Protein 4HWM (pdb70)

Organism: Klebsiella pneumoniae subsp. pneumoniae (strain ATCC 700721 / MGH 78578) (NCBI:txid272620)

Radius of gyration: 13.39 Å; Cα contacts (8 Å, |Δi|>4): 243; chains: 1; bounding box: 34×34×35 Å

Sequence (113 aa):
DRYEDVVKAPAPAGLAGFWQQTKKGPQSASPDAIASLIVTKKEGDTFDCRQWQRVIAQPGKLNRDSEIYNVTASSLDIYPVEEREEGNTISSSYDRTLSRVEERRLLTPEECCEEKKAWAKKARATGPV

Foldseek 3Di:
DAQVPDDFAFDPPPPAAKWKDDFAAPVPTVKMWIWHAHRRFKMKIWIDDPHIDMFIFGWADPRFIWTQTNVGDTWTWDDDHQWIDTPRIIGGDHDDPPVRVVVVVVVCVPPDD

Nearest PDB structures (foldseek):
  4hwm-assembly1_A  TM=1.004E+00  e=7.592E-20  Klebsiella pneumoniae subsp. pneumoniae MGH 78578

Structure (mmCIF, N/CA/C/O backbone):
data_4HWM
#
_entry.id   4HWM
#
_cell.length_a   39.810
_cell.length_b   51.067
_cell.length_c   52.436
_cell.angle_alpha   90.000
_cell.angle_beta   90.000
_cell.angle_gamma   90.000
#
_symmetry.space_group_name_H-M   'P 21 21 21'
#
loop_
_entity.id
_entity.type
_entity.pdbx_description
1 polymer 'Uncharacterized protein yedD'
2 water water
#
loop_
_atom_site.group_PDB
_atom_site.id
_atom_site.type_symbol
_atom_site.label_atom_id
_atom_site.label_alt_id
_atom_site.label_comp_id
_atom_site.label_asym_id
_atom_site.label_entity_id
_atom_site.label_seq_id
_atom_site.pdbx_PDB_ins_code
_atom_site.Cartn_x
_atom_site.Cartn_y
_atom_site.Cartn_z
_atom_site.occupancy
_atom_site.B_iso_or_equiv
_atom_site.auth_seq_id
_atom_site.auth_comp_id
_atom_site.auth_asym_id
_atom_site.auth_atom_id
_atom_site.pdbx_PDB_model_num
ATOM 1 N N . ASP A 1 7 ? 28.757 -5.095 13.787 1.00 41.17 21 ASP A N 1
ATOM 2 C CA . ASP A 1 7 ? 28.016 -3.886 14.210 1.00 38.05 21 ASP A CA 1
ATOM 3 C C . ASP A 1 7 ? 27.164 -3.304 13.053 1.00 34.27 21 ASP A C 1
ATOM 4 O O . ASP A 1 7 ? 27.567 -3.290 11.883 1.00 37.43 21 ASP A O 1
ATOM 9 N N . ARG A 1 8 ? 25.954 -2.883 13.408 1.00 25.29 22 ARG A N 1
ATOM 10 C CA . ARG A 1 8 ? 25.011 -2.293 12.479 1.00 21.14 22 ARG A CA 1
ATOM 11 C C . ARG A 1 8 ? 24.934 -0.809 12.776 1.00 18.17 22 ARG A C 1
ATOM 12 O O . ARG A 1 8 ? 24.982 -0.397 13.936 1.00 18.52 22 ARG A O 1
ATOM 20 N N . TYR A 1 9 ? 24.755 0.000 11.744 1.00 15.64 23 TYR A N 1
ATOM 21 C CA . TYR A 1 9 ? 24.499 1.426 11.955 1.00 14.88 23 TYR A CA 1
ATOM 22 C C . TYR A 1 9 ? 23.342 1.727 12.884 1.00 15.57 23 TYR A C 1
ATOM 23 O O . TYR A 1 9 ? 23.429 2.640 13.711 1.00 15.31 23 TYR A O 1
ATOM 32 N N . GLU A 1 10 ? 22.265 0.939 12.775 1.00 14.70 24 GLU A N 1
ATOM 33 C CA . GLU A 1 10 ? 21.053 1.151 13.575 1.00 15.80 24 GLU A CA 1
ATOM 34 C C . GLU A 1 10 ? 21.310 1.004 15.053 1.00 16.18 24 GLU A C 1
ATOM 35 O O . GLU A 1 10 ? 20.570 1.574 15.846 1.00 18.84 24 GLU A O 1
ATOM 41 N N . ASP A 1 11 ? 22.344 0.239 15.400 1.00 16.55 25 ASP A N 1
ATOM 42 C CA . ASP A 1 11 ? 22.654 -0.080 16.793 1.00 18.06 25 ASP A CA 1
ATOM 43 C C . ASP A 1 11 ? 23.709 0.838 17.382 1.00 20.44 25 ASP A C 1
ATOM 44 O O . ASP A 1 11 ? 24.025 0.732 18.574 1.00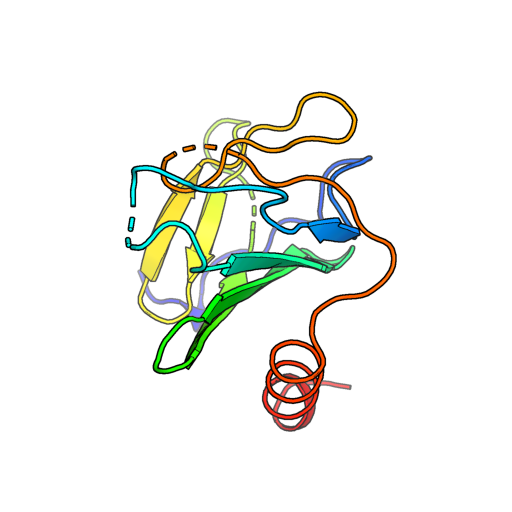 23.16 25 ASP A O 1
ATOM 49 N N . VAL A 1 12 ? 24.245 1.752 16.571 1.00 20.11 26 VAL A N 1
ATOM 50 C CA . VAL A 1 12 ? 25.254 2.689 17.040 1.00 21.98 26 VAL A CA 1
ATOM 51 C C . VAL A 1 12 ? 24.625 3.652 18.003 1.00 24.45 26 VAL A C 1
ATOM 52 O O . VAL A 1 12 ? 23.549 4.200 17.743 1.00 23.90 26 VAL A O 1
ATOM 56 N N . VAL A 1 13 ? 25.340 3.822 19.127 1.00 28.08 27 VAL A N 1
ATOM 57 C CA . VAL A 1 13 ? 24.974 4.721 20.210 1.00 28.54 27 VAL A CA 1
ATOM 58 C C . VAL A 1 13 ? 25.364 6.168 19.849 1.00 25.16 27 VAL A C 1
ATOM 59 O O . VAL A 1 13 ? 26.548 6.518 19.753 1.00 28.00 27 VAL A O 1
ATOM 63 N N . LYS A 1 14 ? 24.343 6.959 19.586 1.00 21.35 28 LYS A N 1
ATOM 64 C CA . LYS A 1 14 ? 24.518 8.334 19.079 1.00 21.54 28 LYS A CA 1
ATOM 65 C C . LYS A 1 14 ? 24.945 9.232 20.228 1.00 19.94 28 LYS A C 1
ATOM 66 O O . LYS A 1 14 ? 24.230 9.338 21.228 1.00 23.02 28 LYS A O 1
ATOM 72 N N . ALA A 1 15 ? 26.110 9.866 20.086 1.00 17.25 29 ALA A N 1
ATOM 73 C CA . ALA A 1 15 ? 26.666 10.726 21.141 1.00 17.55 29 ALA A CA 1
ATOM 74 C C . ALA A 1 15 ? 26.156 12.157 20.957 1.00 16.40 29 ALA A C 1
ATOM 75 O O . ALA A 1 15 ? 26.247 12.714 19.866 1.00 17.75 29 ALA A O 1
ATOM 77 N N . PRO A 1 16 ? 25.683 12.809 22.040 1.00 17.91 30 PRO A N 1
ATOM 78 C CA . PRO A 1 16 ? 25.398 14.222 21.968 1.00 17.38 30 PRO A CA 1
ATOM 79 C C . PRO A 1 16 ? 26.636 15.037 21.598 1.00 17.32 30 PRO A C 1
ATOM 80 O O . PRO A 1 16 ? 27.757 14.650 21.930 1.00 18.85 30 PRO A O 1
ATOM 84 N N . ALA A 1 17 ? 26.442 16.117 20.858 1.00 16.53 31 ALA A N 1
ATOM 85 C CA . ALA A 1 17 ? 27.570 16.948 20.465 1.00 16.87 31 ALA A CA 1
ATOM 86 C C . ALA A 1 17 ? 28.231 17.546 21.712 1.00 17.71 31 ALA A C 1
ATOM 87 O O . ALA A 1 17 ? 27.532 18.156 22.532 1.00 19.76 31 ALA A O 1
ATOM 89 N N . PRO A 1 18 ? 29.564 17.409 21.835 1.00 18.21 32 PRO A N 1
ATOM 90 C CA . PRO A 1 18 ? 30.218 18.195 22.898 1.00 19.55 32 PRO A CA 1
ATOM 91 C C . PRO A 1 18 ? 30.033 19.687 22.698 1.00 17.17 32 PRO A C 1
ATOM 92 O O . PRO A 1 18 ? 29.882 20.164 21.577 1.00 18.48 32 PRO A O 1
ATOM 96 N N . ALA A 1 19 ? 30.106 20.448 23.785 1.00 18.67 33 ALA A N 1
ATOM 97 C CA . ALA A 1 19 ? 29.929 21.875 23.722 1.00 16.11 33 ALA A CA 1
ATOM 98 C C . ALA A 1 19 ? 30.828 22.495 22.648 1.00 16.41 33 ALA A C 1
ATOM 99 O O . ALA A 1 19 ? 32.032 22.255 22.604 1.00 19.33 33 ALA A O 1
ATOM 101 N N . GLY A 1 20 ? 30.214 23.308 21.793 1.00 16.79 34 GLY A N 1
ATOM 102 C CA . GLY A 1 20 ? 30.922 24.039 20.756 1.00 15.00 34 GLY A CA 1
ATOM 103 C C . GLY A 1 20 ? 30.918 23.369 19.389 1.00 13.04 34 GLY A C 1
ATOM 104 O O . GLY A 1 20 ? 31.274 24.024 18.446 1.00 14.83 34 GLY A O 1
ATOM 105 N N . LEU A 1 21 ? 30.541 22.090 19.306 1.00 13.20 35 LEU A N 1
ATOM 106 C CA . LEU A 1 21 ? 30.613 21.342 18.051 1.00 12.36 35 LEU A CA 1
ATOM 107 C C . LEU A 1 21 ? 29.322 21.439 17.246 1.00 12.70 35 LEU A C 1
ATOM 108 O O . LEU A 1 21 ? 29.379 21.457 16.022 1.00 14.91 35 LEU A O 1
ATOM 113 N N . ALA A 1 22 ? 28.176 21.536 17.896 1.00 11.78 36 ALA A N 1
ATOM 114 C CA . ALA A 1 22 ? 26.915 21.620 17.177 1.00 11.66 36 ALA A CA 1
ATOM 115 C C . ALA A 1 22 ? 26.920 22.853 16.296 1.00 11.93 36 ALA A C 1
ATOM 116 O O . ALA A 1 22 ? 27.305 23.947 16.716 1.00 12.79 36 ALA A O 1
ATOM 118 N N . GLY A 1 23 ? 26.494 22.681 15.048 1.00 11.96 37 GLY A N 1
ATOM 119 C CA . GLY A 1 23 ? 26.485 23.796 14.103 1.00 12.29 37 GLY A CA 1
ATOM 120 C C . GLY A 1 23 ? 26.559 23.323 12.669 1.00 10.94 37 GLY A C 1
ATOM 121 O O . GLY A 1 23 ? 26.408 22.154 12.379 1.00 12.81 37 GLY A O 1
ATOM 122 N N . PHE A 1 24 ? 26.751 24.307 11.813 1.00 11.40 38 PHE A N 1
ATOM 123 C CA . PHE A 1 24 ? 27.078 24.121 10.410 1.00 10.42 38 PHE A CA 1
ATOM 124 C C . PHE A 1 24 ? 28.565 24.423 10.212 1.00 10.65 38 PHE A C 1
ATOM 125 O O . PHE A 1 24 ? 29.065 25.432 10.697 1.00 12.01 38 PHE A O 1
ATOM 133 N N . TRP A 1 25 ? 29.237 23.549 9.466 1.00 10.58 39 TRP A N 1
ATOM 134 C CA . TRP A 1 25 ? 30.655 23.668 9.184 1.00 10.86 39 TRP A CA 1
ATOM 135 C C . TRP A 1 25 ? 30.844 23.569 7.681 1.00 10.96 39 TRP A C 1
ATOM 136 O O . TRP A 1 25 ? 30.226 22.709 7.064 1.00 10.66 39 TRP A O 1
ATOM 147 N N . GLN A 1 26 ? 31.695 24.406 7.099 1.00 10.68 40 GLN A N 1
ATOM 148 C CA A GLN A 1 26 ? 31.883 24.420 5.640 0.50 11.16 40 GLN A CA 1
ATOM 149 C CA B GLN A 1 26 ? 31.888 24.405 5.651 0.50 11.01 40 GLN A CA 1
ATOM 150 C C . GLN A 1 26 ? 33.316 24.791 5.319 1.00 10.70 40 GLN A C 1
ATOM 151 O O . GLN A 1 26 ? 33.907 25.650 5.961 1.00 12.55 40 GLN A O 1
ATOM 162 N N . THR A 1 27 ? 33.868 24.154 4.300 1.00 11.49 41 THR A N 1
ATOM 163 C CA . THR A 1 27 ? 35.197 24.516 3.805 1.00 12.46 41 THR A CA 1
ATOM 164 C C . THR A 1 27 ? 35.120 25.943 3.217 1.00 13.41 41 THR A C 1
ATOM 165 O O . THR A 1 27 ? 34.169 26.289 2.521 1.00 15.30 41 THR A O 1
ATOM 169 N N . LYS A 1 28 ? 36.128 26.764 3.485 1.00 16.53 42 LYS A N 1
ATOM 170 C CA A LYS A 1 28 ? 36.123 28.172 3.046 0.50 19.29 42 LYS A CA 1
ATOM 171 C CA B LYS A 1 28 ? 36.125 28.174 3.048 0.50 19.31 42 LYS A CA 1
ATOM 172 C C . LYS A 1 28 ? 37.065 28.468 1.886 1.00 21.16 42 LYS A C 1
ATOM 173 O O . LYS A 1 28 ? 37.122 29.595 1.396 1.00 26.75 42 LYS A O 1
ATOM 178 N N . GLY A 1 29 ? 37.811 27.476 1.462 1.00 18.91 43 GLY A N 1
ATOM 179 C CA . GLY A 1 29 ? 38.728 27.624 0.361 1.00 18.84 43 GLY A CA 1
ATOM 180 C C . GLY A 1 29 ? 39.075 26.261 -0.160 1.00 15.95 43 GLY A C 1
ATOM 181 O O . GLY A 1 29 ? 38.529 25.260 0.300 1.00 15.41 43 GLY A O 1
ATOM 182 N N . PRO A 1 30 ? 39.976 26.217 -1.141 1.00 16.96 44 PRO A N 1
ATOM 183 C CA . PRO A 1 30 ? 40.346 24.955 -1.778 1.00 15.63 44 PRO A CA 1
ATOM 184 C C . PRO A 1 30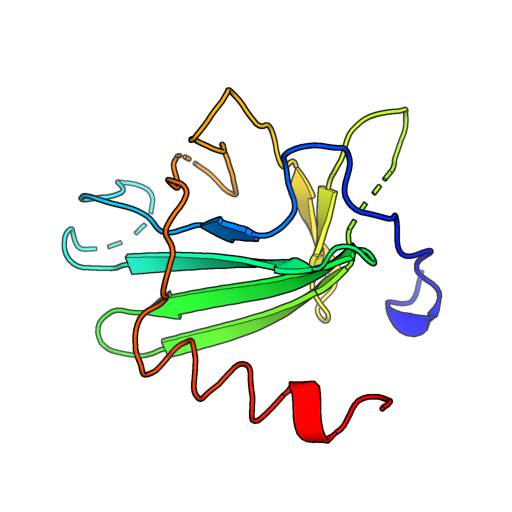 ? 40.904 23.948 -0.783 1.00 16.04 44 PRO A C 1
ATOM 185 O O . PRO A 1 30 ? 41.684 24.296 0.113 1.00 17.73 44 PRO A O 1
ATOM 189 N N . GLN A 1 31 ? 40.451 22.713 -0.914 1.00 14.40 45 GLN A N 1
ATOM 190 C CA . GLN A 1 31 ? 40.923 21.590 -0.102 1.00 15.32 45 GLN A CA 1
ATOM 191 C C . GLN A 1 31 ? 41.633 20.598 -1.000 1.00 15.65 45 GLN A C 1
ATOM 192 O O . GLN A 1 31 ? 41.022 20.079 -1.927 1.00 15.01 45 GLN A O 1
ATOM 198 N N . SER A 1 32 ? 42.904 20.299 -0.693 1.00 16.90 46 SER A N 1
ATOM 199 C CA . SER A 1 32 ? 43.713 19.425 -1.553 1.00 18.32 46 SER A CA 1
ATOM 200 C C . SER A 1 32 ? 43.155 18.007 -1.656 1.00 14.62 46 SER A C 1
ATOM 201 O O . SER A 1 32 ? 43.451 17.302 -2.623 1.00 17.28 46 SER A O 1
ATOM 204 N N . ALA A 1 33 ? 42.371 17.577 -0.648 1.00 13.36 47 ALA A N 1
ATOM 205 C CA . ALA A 1 33 ? 41.739 16.269 -0.650 1.00 13.15 47 ALA A CA 1
ATOM 206 C C . ALA A 1 33 ? 40.625 16.120 -1.679 1.00 12.72 47 ALA A C 1
ATOM 207 O O . ALA A 1 33 ? 40.278 15.005 -2.061 1.00 14.88 47 ALA A O 1
ATOM 233 N N . SER A 1 36 ? 38.703 19.267 -6.936 1.00 14.51 50 SER A N 1
ATOM 234 C CA . SER A 1 36 ? 39.101 20.513 -7.556 1.00 14.82 50 SER A CA 1
ATOM 235 C C . SER A 1 36 ? 38.976 21.662 -6.548 1.00 13.29 50 SER A C 1
ATOM 236 O O . SER A 1 36 ? 38.178 21.537 -5.613 1.00 12.83 50 SER A O 1
ATOM 239 N N . PRO A 1 37 ? 39.724 22.775 -6.741 1.00 13.66 51 PRO A N 1
ATOM 240 C CA . PRO A 1 37 ? 39.690 23.862 -5.770 1.00 14.23 51 PRO A CA 1
ATOM 241 C C . PRO A 1 37 ? 38.324 24.465 -5.452 1.00 13.52 51 PRO A C 1
ATOM 242 O O . PRO A 1 37 ? 38.132 24.941 -4.328 1.00 15.89 51 PRO A O 1
ATOM 246 N N . ASP A 1 38 ? 37.379 24.418 -6.375 1.00 14.66 52 ASP A N 1
ATOM 247 C CA . ASP A 1 38 ? 36.046 24.975 -6.104 1.00 14.40 52 ASP A CA 1
ATOM 248 C C . ASP A 1 38 ? 35.095 24.013 -5.399 1.00 13.56 52 ASP A C 1
ATOM 249 O O . ASP A 1 38 ? 33.992 24.411 -5.010 1.00 14.06 52 ASP A O 1
ATOM 254 N N . ALA A 1 39 ? 35.520 22.764 -5.219 1.00 12.04 53 ALA A N 1
ATOM 255 C CA . ALA A 1 39 ? 34.700 21.799 -4.493 1.00 10.96 53 ALA A CA 1
ATOM 256 C C . ALA A 1 39 ? 34.529 22.292 -3.035 1.00 10.81 53 ALA A C 1
ATOM 257 O O . ALA A 1 39 ? 35.442 22.918 -2.469 1.00 12.43 53 ALA A O 1
ATOM 259 N N . ILE A 1 40 ? 33.359 22.000 -2.474 1.00 10.66 54 ILE A N 1
ATOM 260 C CA . ILE A 1 40 ? 32.977 22.430 -1.132 1.00 10.66 54 ILE A CA 1
ATOM 261 C C . ILE A 1 40 ? 32.546 21.198 -0.335 1.00 10.57 54 ILE A C 1
ATOM 262 O O . ILE A 1 40 ? 31.838 20.341 -0.843 1.00 11.85 54 ILE A O 1
ATOM 267 N N . ALA A 1 41 ? 32.966 21.116 0.923 1.00 10.84 55 ALA A N 1
ATOM 268 C CA . ALA A 1 41 ? 32.436 20.153 1.859 1.00 10.44 55 ALA A CA 1
ATOM 269 C C . ALA A 1 41 ? 31.798 20.850 3.043 1.00 10.64 55 ALA A C 1
ATOM 270 O O . ALA A 1 41 ? 32.276 21.869 3.532 1.00 11.23 55 ALA A O 1
ATOM 272 N N . SER A 1 42 ? 30.723 20.247 3.516 1.00 10.77 56 SER A N 1
ATOM 273 C CA . SER A 1 42 ? 29.969 20.759 4.659 1.00 10.19 56 SER A CA 1
ATOM 274 C C . SER A 1 42 ? 29.653 19.616 5.619 1.00 10.25 56 SER A C 1
ATOM 275 O O . SER A 1 42 ? 29.473 18.466 5.209 1.00 10.28 56 SER A O 1
ATOM 278 N N . LEU A 1 43 ? 29.544 19.966 6.893 1.00 10.12 57 LEU A N 1
ATOM 279 C CA . LEU A 1 43 ? 29.139 19.010 7.922 1.00 10.61 57 LEU A CA 1
ATOM 280 C C . LEU A 1 43 ? 28.134 19.709 8.828 1.00 12.24 57 LEU A C 1
ATOM 281 O O . LEU A 1 43 ? 28.427 20.758 9.371 1.00 11.65 57 LEU A O 1
ATOM 286 N N . ILE A 1 44 ? 26.960 19.105 8.972 1.00 10.74 58 ILE A N 1
ATOM 287 C CA . ILE A 1 44 ? 25.961 19.517 9.974 1.00 11.04 58 ILE A CA 1
ATOM 288 C C . ILE A 1 44 ? 26.131 18.629 11.192 1.00 10.03 58 ILE A C 1
ATOM 289 O O . ILE A 1 44 ? 26.270 17.421 11.051 1.00 11.43 58 ILE A O 1
ATOM 294 N N . VAL A 1 45 ? 26.150 19.250 12.378 1.00 10.03 59 VAL A N 1
ATOM 295 C CA . VAL A 1 45 ? 26.151 18.488 13.627 1.00 12.04 59 VAL A CA 1
ATOM 296 C C . VAL A 1 45 ? 25.016 19.047 14.476 1.00 11.06 59 VAL A C 1
ATOM 297 O O . VAL A 1 45 ? 25.032 20.232 14.816 1.00 13.11 59 VAL A O 1
ATOM 301 N N . THR A 1 46 ? 24.009 18.237 14.771 1.00 11.48 60 THR A N 1
ATOM 302 C CA . THR A 1 46 ? 22.897 18.704 15.631 1.00 12.88 60 THR A CA 1
ATOM 303 C C . THR A 1 46 ? 23.299 18.528 17.098 1.00 13.39 60 THR A C 1
ATOM 304 O O . THR A 1 46 ? 24.226 17.761 17.420 1.00 12.54 60 THR A O 1
ATOM 308 N N . LYS A 1 47 ? 22.551 19.176 17.992 1.00 14.56 61 LYS A N 1
ATOM 309 C CA A LYS A 1 47 ? 22.891 19.051 19.411 0.50 15.80 61 LYS A CA 1
ATOM 310 C CA B LYS A 1 47 ? 22.773 19.056 19.439 0.50 15.88 61 LYS A CA 1
ATOM 311 C C . LYS A 1 47 ? 22.787 17.594 19.881 1.00 14.49 61 LYS A C 1
ATOM 312 O O . LYS A 1 47 ? 23.594 17.157 20.713 1.00 16.16 61 LYS A O 1
ATOM 323 N N . GLU A 1 48 ? 21.846 16.840 19.333 1.00 14.76 62 GLU A N 1
ATOM 324 C CA . GLU A 1 48 ? 21.655 15.438 19.698 1.00 16.71 62 GLU A CA 1
ATOM 325 C C . GLU A 1 48 ? 22.693 14.496 19.094 1.00 15.49 62 GLU A C 1
ATOM 326 O O . GLU A 1 48 ? 22.749 13.316 19.466 1.00 18.39 62 GLU A O 1
ATOM 332 N N . GLY A 1 49 ? 23.522 14.990 18.162 1.00 14.26 63 GLY A N 1
ATOM 333 C CA . GLY A 1 49 ? 24.555 14.148 17.573 1.00 14.39 63 GLY A CA 1
ATOM 334 C C . GLY A 1 49 ? 24.209 13.544 16.235 1.00 13.18 63 GLY A C 1
ATOM 335 O O . GLY A 1 49 ? 24.945 12.693 15.756 1.00 15.06 63 GLY A O 1
ATOM 336 N N . ASP A 1 50 ? 23.119 13.976 15.601 1.00 12.78 64 ASP A N 1
ATOM 337 C CA . ASP A 1 50 ? 22.895 13.597 14.203 1.00 11.95 64 ASP A CA 1
ATOM 338 C C . ASP A 1 50 ? 23.810 14.465 13.330 1.00 12.49 64 ASP A C 1
ATOM 339 O O . ASP A 1 50 ? 24.095 15.614 13.655 1.00 13.19 64 ASP A O 1
ATOM 344 N N . THR A 1 51 ? 24.282 13.891 12.229 1.00 11.47 65 THR A N 1
ATOM 345 C CA . THR A 1 51 ? 25.160 14.606 11.340 1.00 11.31 65 THR A CA 1
ATOM 346 C C . THR A 1 51 ? 24.736 14.487 9.896 1.00 10.18 65 THR A C 1
ATOM 347 O O . THR A 1 51 ? 23.935 13.613 9.529 1.00 10.77 65 THR A O 1
ATOM 351 N N . PHE A 1 52 ? 25.337 15.333 9.072 1.00 9.96 66 PHE A N 1
ATOM 352 C CA . PHE A 1 52 ? 25.104 15.296 7.627 1.00 9.87 66 PHE A CA 1
ATOM 353 C C . PHE A 1 52 ? 26.348 15.783 6.934 1.00 10.41 66 PHE A C 1
ATOM 354 O O . PHE A 1 52 ? 26.789 16.917 7.183 1.00 11.26 66 PHE A O 1
ATOM 362 N N . ASP A 1 53 ? 26.916 14.923 6.090 1.00 9.32 67 ASP A N 1
ATOM 363 C CA . ASP A 1 53 ? 28.199 15.181 5.399 1.00 9.46 67 ASP A CA 1
ATOM 364 C C . ASP A 1 53 ? 27.828 15.412 3.940 1.00 10.38 67 ASP A C 1
ATOM 365 O O . ASP A 1 53 ? 27.335 14.477 3.311 1.00 10.87 67 ASP A O 1
ATOM 370 N N . CYS A 1 54 ? 28.004 16.649 3.449 1.00 10.73 68 CYS A N 1
ATOM 371 C CA . CYS A 1 54 ? 27.532 17.029 2.109 1.00 11.89 68 CYS A CA 1
ATOM 372 C C . CYS A 1 54 ? 28.682 17.650 1.365 1.00 12.51 68 CYS A C 1
ATOM 373 O O . CYS A 1 54 ? 29.238 18.645 1.808 1.00 14.96 68 CYS A O 1
ATOM 376 N N . ARG A 1 55 ? 29.054 17.053 0.246 1.00 11.88 69 ARG A N 1
ATOM 377 C CA . ARG A 1 55 ? 30.190 17.521 -0.538 1.00 13.20 69 ARG A CA 1
ATOM 378 C C . ARG A 1 55 ? 29.721 17.755 -1.954 1.00 13.09 69 ARG A C 1
ATOM 379 O O . ARG A 1 55 ? 28.905 17.014 -2.452 1.00 15.00 69 ARG A O 1
ATOM 387 N N . GLN A 1 56 ? 30.224 18.791 -2.596 1.00 12.07 70 GLN A N 1
ATOM 388 C CA . GLN A 1 56 ? 29.710 19.178 -3.894 1.00 12.56 70 GLN A CA 1
ATOM 389 C C . GLN A 1 56 ? 30.791 19.760 -4.784 1.00 13.50 70 GLN A C 1
ATOM 390 O O . GLN A 1 56 ? 31.697 20.470 -4.337 1.00 14.36 70 GLN A O 1
ATOM 396 N N . TRP A 1 57 ? 30.675 19.439 -6.064 1.00 14.28 71 TRP A N 1
ATOM 397 C CA . TRP A 1 57 ? 31.401 20.158 -7.095 1.00 14.23 71 TRP A CA 1
ATOM 398 C C . TRP A 1 57 ? 30.559 20.053 -8.367 1.00 13.62 71 TRP A C 1
ATOM 399 O O . TRP A 1 57 ? 29.587 20.781 -8.497 1.00 15.05 71 TRP A O 1
ATOM 410 N N . GLN A 1 58 ? 30.878 19.128 -9.260 1.00 14.22 72 GLN A N 1
ATOM 411 C CA . GLN A 1 58 ? 30.029 18.872 -10.421 1.00 13.63 72 GLN A CA 1
ATOM 412 C C . GLN A 1 58 ? 28.764 18.124 -10.023 1.00 14.55 72 GLN A C 1
ATOM 413 O O . GLN A 1 58 ? 27.734 18.262 -10.675 1.00 16.08 72 GLN A O 1
ATOM 419 N N . ARG A 1 59 ? 28.867 17.314 -8.967 1.00 13.80 73 ARG A N 1
ATOM 420 C CA . ARG A 1 59 ? 27.747 16.610 -8.382 1.00 13.35 73 ARG A CA 1
ATOM 421 C C . ARG A 1 59 ? 27.814 16.748 -6.867 1.00 13.46 73 ARG A C 1
ATOM 422 O O . ARG A 1 59 ? 28.855 17.108 -6.326 1.00 13.75 73 ARG A O 1
ATOM 430 N N . VAL A 1 60 ? 26.690 16.457 -6.226 1.00 13.76 74 VAL A N 1
ATOM 431 C CA . VAL A 1 60 ? 26.556 16.455 -4.781 1.00 13.69 74 VAL A CA 1
ATOM 432 C C . VAL A 1 60 ? 26.566 15.014 -4.287 1.00 14.98 74 VAL A C 1
ATOM 433 O O . VAL A 1 60 ? 25.936 14.128 -4.890 1.00 17.04 74 VAL A O 1
ATOM 437 N N . ILE A 1 61 ? 27.280 14.776 -3.199 1.00 13.76 75 ILE A N 1
ATOM 438 C CA . ILE A 1 61 ? 27.219 13.524 -2.476 1.00 13.55 75 ILE A CA 1
ATOM 439 C C . ILE A 1 61 ? 26.976 13.899 -1.023 1.00 12.74 75 ILE A C 1
ATOM 440 O O . ILE A 1 61 ? 27.751 14.645 -0.436 1.00 15.05 75 ILE A O 1
ATOM 445 N N . ALA A 1 62 ? 25.876 13.414 -0.478 1.00 12.35 76 ALA A N 1
ATOM 446 C CA . ALA A 1 62 ? 25.503 13.729 0.881 1.00 12.82 76 ALA A CA 1
ATOM 447 C C . ALA A 1 62 ? 25.107 12.457 1.645 1.00 12.87 76 ALA A C 1
ATOM 448 O O . ALA A 1 62 ? 24.482 11.550 1.082 1.00 15.54 76 ALA A O 1
ATOM 450 N N . GLN A 1 63 ? 25.500 12.391 2.912 1.00 11.89 77 GLN A N 1
ATOM 451 C CA . 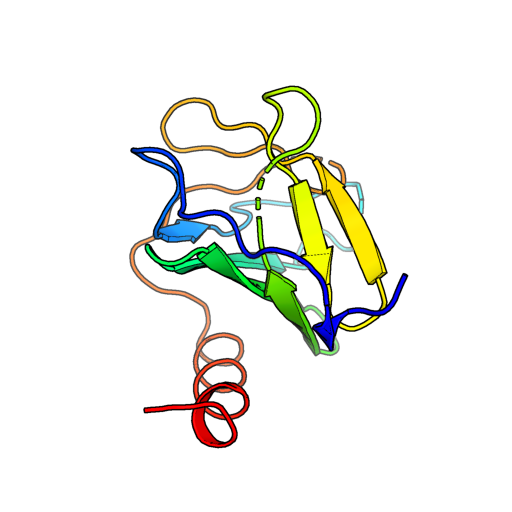GLN A 1 63 ? 25.278 11.202 3.737 1.00 12.27 77 GLN A CA 1
ATOM 452 C C . GLN A 1 63 ? 24.953 11.582 5.158 1.00 10.82 77 GLN A C 1
ATOM 453 O O . GLN A 1 63 ? 25.745 12.259 5.798 1.00 10.27 77 GLN A O 1
ATOM 459 N N . PRO A 1 64 ? 23.801 11.117 5.666 1.00 11.65 78 PRO 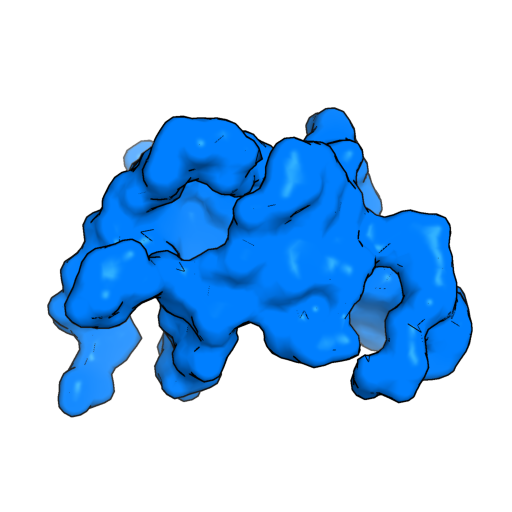A N 1
ATOM 460 C CA . PRO A 1 64 ? 23.531 11.259 7.089 1.00 12.08 78 PRO A CA 1
ATOM 461 C C . PRO A 1 64 ? 24.513 10.416 7.923 1.00 12.28 78 PRO A C 1
ATOM 462 O O . PRO A 1 64 ? 25.089 9.444 7.438 1.00 13.88 78 PRO A O 1
ATOM 466 N N . GLY A 1 65 ? 24.679 10.766 9.196 1.00 12.67 79 GLY A N 1
ATOM 467 C CA . GLY A 1 65 ? 25.497 10.002 10.120 1.00 13.76 79 GLY A CA 1
ATOM 468 C C . GLY A 1 65 ? 25.144 10.317 11.569 1.00 12.81 79 GLY A C 1
ATOM 469 O O . GLY A 1 65 ? 24.163 11.001 11.842 1.00 13.94 79 GLY A O 1
ATOM 470 N N . LYS A 1 66 ? 25.979 9.805 12.456 1.00 13.78 80 LYS A N 1
ATOM 471 C CA . LYS A 1 66 ? 25.816 9.962 13.892 1.00 15.69 80 LYS A CA 1
ATOM 472 C C . LYS A 1 66 ? 27.162 10.165 14.521 1.00 14.03 80 LYS A C 1
ATOM 473 O O . LYS A 1 66 ? 28.099 9.484 14.156 1.00 16.22 80 LYS A O 1
ATOM 479 N N . LEU A 1 67 ? 27.250 11.013 15.542 1.00 14.23 81 LEU A N 1
ATOM 480 C CA . LEU A 1 67 ? 28.469 11.079 16.341 1.00 14.32 81 LEU A CA 1
ATOM 481 C C . LEU A 1 67 ? 28.571 9.849 17.238 1.00 16.37 81 LEU A C 1
ATOM 482 O O . LEU A 1 67 ? 27.549 9.323 17.717 1.00 17.46 81 LEU A O 1
ATOM 495 N N . ASN A 1 69 ? 31.226 8.435 20.494 1.00 28.76 83 ASN A N 1
ATOM 496 C CA . ASN A 1 69 ? 32.326 8.647 21.409 1.00 34.39 83 ASN A CA 1
ATOM 497 C C . ASN A 1 69 ? 33.014 7.284 21.569 1.00 35.36 83 ASN A C 1
ATOM 498 O O . ASN A 1 69 ? 32.369 6.305 21.954 1.00 37.06 83 ASN A O 1
ATOM 503 N N . ARG A 1 70 ? 34.291 7.208 21.204 1.00 37.19 84 ARG A N 1
ATOM 504 C CA . ARG A 1 70 ? 35.105 6.009 21.438 1.00 38.85 84 ARG A CA 1
ATOM 505 C C . ARG A 1 70 ? 36.379 6.443 22.135 1.00 38.48 84 ARG A C 1
ATOM 506 O O . ARG A 1 70 ? 37.154 7.223 21.590 1.00 35.02 84 ARG A O 1
ATOM 514 N N . ASP A 1 71 ? 36.590 5.938 23.353 1.00 40.11 85 ASP A N 1
ATOM 515 C CA . ASP A 1 71 ? 37.777 6.265 24.141 1.00 40.62 85 ASP A CA 1
ATOM 516 C C . ASP A 1 71 ? 37.985 7.778 24.251 1.00 40.85 85 ASP A C 1
ATOM 517 O O . ASP A 1 71 ? 39.082 8.300 23.989 1.00 40.66 85 ASP A O 1
ATOM 522 N N . SER A 1 72 ? 36.891 8.460 24.611 1.00 41.85 86 SER A N 1
ATOM 523 C CA . SER A 1 72 ? 36.846 9.919 24.827 1.00 43.36 86 SER A CA 1
ATOM 524 C C . SER A 1 72 ? 37.108 10.797 23.583 1.00 41.97 86 SER A C 1
ATOM 525 O O . SER A 1 72 ? 37.239 12.024 23.704 1.00 42.24 86 SER A O 1
ATOM 528 N N . GLU A 1 73 ? 37.182 10.186 22.400 1.00 38.02 87 GLU A N 1
ATOM 529 C CA . GLU A 1 73 ? 37.383 10.936 21.164 1.00 33.53 87 GLU A CA 1
ATOM 530 C C . GLU A 1 73 ? 36.099 10.870 20.366 1.00 27.47 87 GLU A C 1
ATOM 531 O O . GLU A 1 73 ? 35.374 9.885 20.440 1.00 24.45 87 GLU A O 1
ATOM 537 N N . ILE A 1 74 ? 35.832 11.942 19.624 1.00 24.93 88 ILE A N 1
ATOM 538 C CA . ILE A 1 74 ? 34.605 12.074 18.825 1.00 22.25 88 ILE A CA 1
ATOM 539 C C . ILE A 1 74 ? 34.835 11.684 17.362 1.00 18.79 88 ILE A C 1
ATOM 540 O O . ILE A 1 74 ? 35.789 12.131 16.736 1.00 18.97 88 ILE A O 1
ATOM 545 N N . TYR A 1 75 ? 33.916 10.868 16.857 1.00 18.29 89 TYR A N 1
ATOM 546 C CA . TYR A 1 75 ? 33.891 10.431 15.457 1.00 17.56 89 TYR A CA 1
ATOM 547 C C . TYR A 1 75 ? 32.531 10.682 14.830 1.00 16.70 89 TYR A C 1
ATOM 548 O O . TYR A 1 75 ? 31.516 10.602 15.507 1.00 17.84 89 TYR A O 1
ATOM 557 N N . ASN A 1 76 ? 32.520 10.958 13.529 1.00 13.90 90 ASN A N 1
ATOM 558 C CA . ASN A 1 76 ? 31.319 10.840 12.742 1.00 12.82 90 ASN A CA 1
ATOM 559 C C . ASN A 1 76 ? 31.251 9.429 12.150 1.00 13.11 90 ASN A C 1
ATOM 560 O O . ASN A 1 76 ? 32.198 8.993 11.531 1.00 15.92 90 ASN A O 1
ATOM 565 N N . VAL A 1 77 ? 30.124 8.754 12.338 1.00 14.13 91 VAL A N 1
ATOM 566 C CA . VAL A 1 77 ? 29.852 7.448 11.734 1.00 15.58 91 VAL A CA 1
ATOM 567 C C . VAL A 1 77 ? 28.736 7.632 10.707 1.00 15.80 91 VAL A C 1
ATOM 568 O O . VAL A 1 77 ? 27.621 7.965 11.061 1.00 15.08 91 VAL A O 1
ATOM 572 N N . THR A 1 78 ? 29.029 7.452 9.422 1.00 18.06 92 THR A N 1
ATOM 573 C CA . THR A 1 78 ? 27.990 7.668 8.417 1.00 18.13 92 THR A CA 1
ATOM 574 C C . THR A 1 78 ? 27.104 6.458 8.328 1.00 19.45 92 THR A C 1
ATOM 575 O O . THR A 1 78 ? 27.481 5.377 8.783 1.00 18.28 92 THR A O 1
ATOM 579 N N . ALA A 1 79 ? 25.964 6.621 7.648 1.00 17.99 93 ALA A N 1
ATOM 580 C CA . ALA A 1 79 ? 24.984 5.543 7.473 1.00 20.41 93 ALA A CA 1
ATOM 581 C C . ALA A 1 79 ? 25.547 4.344 6.691 1.00 23.39 93 ALA A C 1
ATOM 582 O O . ALA A 1 79 ? 24.976 3.262 6.748 1.00 23.57 93 ALA A O 1
ATOM 584 N N . SER A 1 80 ? 26.657 4.561 5.969 1.00 22.37 94 SER A N 1
ATOM 585 C CA A SER A 1 80 ? 27.401 3.482 5.293 0.50 23.90 94 SER A CA 1
ATOM 586 C CA B SER A 1 80 ? 27.396 3.488 5.283 0.50 25.09 94 SER A CA 1
ATOM 587 C C . SER A 1 80 ? 28.557 2.941 6.131 1.00 24.77 94 SER A C 1
ATOM 588 O O . SER A 1 80 ? 29.343 2.124 5.652 1.00 25.88 94 SER A O 1
ATOM 593 N N . LEU A 1 81 ? 28.672 3.413 7.375 1.00 24.57 95 LEU A N 1
ATOM 594 C CA . LEU A 1 81 ? 29.691 2.991 8.344 1.00 23.76 95 LEU A CA 1
ATOM 595 C C . LEU A 1 81 ? 31.124 3.457 8.018 1.00 24.86 95 LEU A C 1
ATOM 596 O O . LEU A 1 81 ? 32.104 2.862 8.460 1.00 27.73 95 LEU A O 1
ATOM 601 N N . ASP A 1 82 ? 31.247 4.571 7.304 1.00 24.67 96 ASP A N 1
ATOM 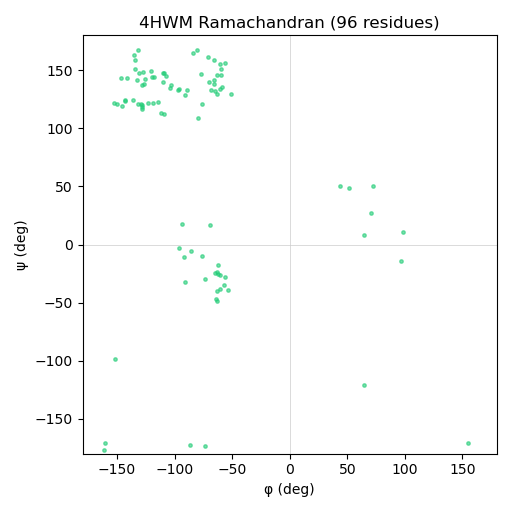602 C CA . ASP A 1 82 ? 32.520 5.294 7.290 1.00 25.86 96 ASP A CA 1
ATOM 603 C C . ASP A 1 82 ? 32.666 5.909 8.697 1.00 24.37 96 ASP A C 1
ATOM 604 O O . ASP A 1 82 ? 31.678 6.380 9.267 1.00 22.68 96 ASP A O 1
ATOM 609 N N . ILE A 1 83 ? 33.877 5.875 9.242 1.00 23.88 97 ILE A N 1
ATOM 610 C CA . ILE A 1 83 ? 34.179 6.427 10.570 1.00 24.14 97 ILE A CA 1
ATOM 611 C C . ILE A 1 83 ? 35.286 7.469 10.457 1.00 23.15 97 ILE A C 1
ATOM 612 O O . ILE A 1 83 ? 36.378 7.168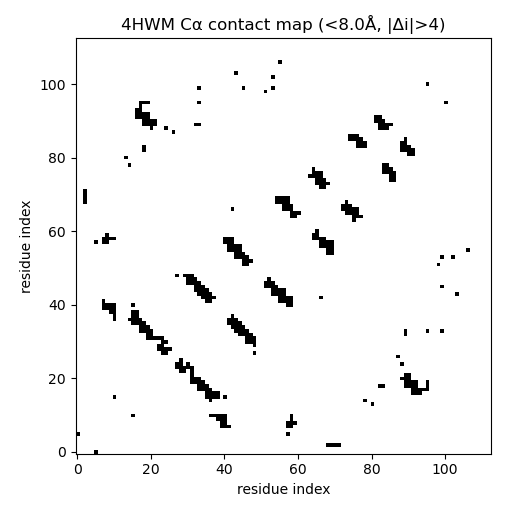 9.997 1.00 26.17 97 ILE A O 1
ATOM 617 N N . TYR A 1 84 ? 34.990 8.697 10.883 1.00 18.68 98 TYR A N 1
ATOM 618 C CA . TYR A 1 84 ? 35.889 9.813 10.714 1.00 17.57 98 TYR A CA 1
ATOM 619 C C . TYR A 1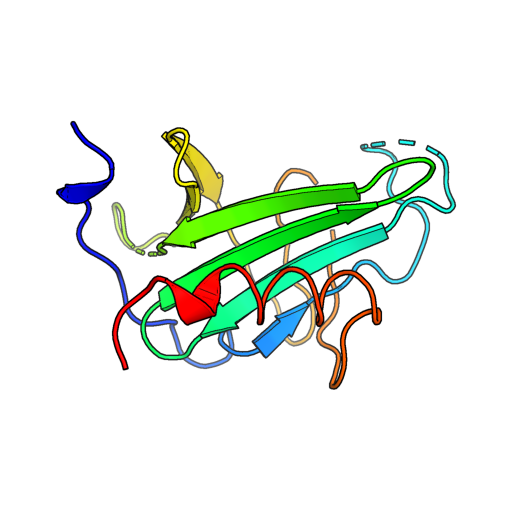 84 ? 36.061 10.584 12.015 1.00 17.78 98 TYR A C 1
ATOM 620 O O . TYR A 1 84 ? 35.092 11.148 12.525 1.00 17.87 98 TYR A O 1
ATOM 629 N N . PRO A 1 85 ? 37.305 10.688 12.504 1.00 17.55 99 PRO A N 1
ATOM 630 C CA . PRO A 1 85 ? 37.520 11.516 13.681 1.00 18.72 99 PRO A CA 1
ATOM 631 C C . PRO A 1 85 ? 37.247 12.980 13.385 1.00 19.06 99 PRO A C 1
ATOM 632 O O . PRO A 1 85 ? 37.579 13.473 12.303 1.00 19.50 99 PRO A O 1
ATOM 636 N N . VAL A 1 86 ? 36.646 13.657 14.345 1.00 18.90 100 VAL A N 1
ATOM 637 C CA . VAL A 1 86 ? 36.356 15.087 14.262 1.00 18.74 100 VAL A CA 1
ATOM 638 C C . VAL A 1 86 ? 37.102 15.790 15.390 1.00 18.82 100 VAL A C 1
ATOM 639 O O . VAL A 1 86 ? 36.924 15.443 16.570 1.00 22.76 100 VAL A O 1
ATOM 643 N N . GLU A 1 87 ? 37.955 16.748 15.038 1.00 18.91 101 GLU A N 1
ATOM 644 C CA A GLU A 1 87 ? 38.671 17.517 16.057 0.50 18.67 101 GLU A CA 1
ATOM 645 C CA B GLU A 1 87 ? 38.725 17.524 16.019 0.50 18.29 101 GLU A CA 1
ATOM 646 C C . GLU A 1 87 ? 38.352 18.990 15.855 1.00 16.27 101 GLU A C 1
ATOM 647 O O . GLU A 1 87 ? 38.436 19.515 14.753 1.00 19.05 101 GLU A O 1
ATOM 658 N N . ARG A 1 88 ? 37.984 19.668 16.929 1.00 16.90 102 ARG A N 1
ATOM 659 C CA . ARG A 1 88 ? 37.623 21.054 16.860 1.00 15.52 102 ARG A CA 1
ATOM 660 C C . ARG A 1 88 ? 38.671 21.942 17.542 1.00 15.96 102 ARG A C 1
ATOM 661 O O . ARG A 1 88 ? 39.197 21.595 18.603 1.00 17.81 102 ARG A O 1
ATOM 669 N N . GLU A 1 89 ? 38.938 23.076 16.910 1.00 16.52 103 GLU A N 1
ATOM 670 C CA A GLU A 1 89 ? 39.669 24.184 17.534 0.50 18.50 103 GLU A CA 1
ATOM 671 C CA B GLU A 1 89 ? 39.716 24.173 17.473 0.50 19.12 103 GLU A CA 1
ATOM 672 C C . GLU A 1 89 ? 38.956 25.489 17.219 1.00 16.94 103 GLU A C 1
ATOM 673 O O . GLU A 1 89 ? 39.081 26.079 16.131 1.00 17.82 103 GLU A O 1
ATOM 684 N N . GLY A 1 90 ? 38.150 25.938 18.177 1.00 17.09 104 GLY A N 1
ATOM 685 C CA . GLY A 1 90 ? 37.426 27.174 18.029 1.00 16.37 104 GLY A CA 1
ATOM 686 C C . GLY A 1 90 ? 36.411 27.064 16.891 1.00 15.03 104 GLY A C 1
ATOM 687 O O . GLY A 1 90 ? 35.520 26.220 16.929 1.00 15.85 104 GLY A O 1
ATOM 688 N N . ASN A 1 91 ? 36.562 27.937 15.896 1.00 15.91 105 ASN A N 1
ATOM 689 C CA . ASN A 1 91 ? 35.654 27.994 14.744 1.00 15.34 105 ASN A CA 1
ATOM 690 C C . ASN A 1 91 ? 36.108 27.178 13.540 1.00 14.74 105 ASN A C 1
ATOM 691 O O . ASN A 1 91 ? 35.625 27.406 12.427 1.00 15.60 105 ASN A O 1
ATOM 696 N N . THR A 1 92 ? 37.021 26.248 13.759 1.00 14.88 106 THR A N 1
ATOM 697 C CA . THR A 1 92 ? 37.402 25.291 12.727 1.00 14.57 106 THR A CA 1
ATOM 698 C C . THR A 1 92 ? 37.402 23.869 13.248 1.00 14.49 106 THR A C 1
ATOM 699 O O . THR A 1 92 ? 37.653 23.615 14.440 1.00 16.29 106 THR A O 1
ATOM 703 N N . ILE A 1 93 ? 37.060 22.948 12.353 1.00 14.61 107 ILE A N 1
ATOM 704 C CA . ILE A 1 93 ? 37.211 21.528 12.601 1.00 13.56 107 ILE A CA 1
ATOM 705 C C . ILE A 1 93 ? 38.135 20.878 11.573 1.00 13.41 107 ILE A C 1
ATOM 706 O O . ILE A 1 93 ? 38.202 21.333 10.414 1.00 15.61 107 ILE A O 1
ATOM 711 N N . SER A 1 94 ? 38.830 19.840 12.030 1.00 15.25 108 SER A N 1
ATOM 712 C CA A SER A 1 94 ? 39.541 18.910 11.164 0.34 14.72 108 SER A CA 1
ATOM 713 C CA B SER A 1 94 ? 39.523 18.934 11.128 0.33 14.54 108 SER A CA 1
ATOM 714 C CA C SER A 1 94 ? 39.517 18.922 11.134 0.33 15.00 108 SER A CA 1
ATOM 715 C C . SER A 1 94 ? 38.609 17.733 10.925 1.00 14.90 108 SER A C 1
ATOM 716 O O . SER A 1 94 ? 38.133 17.137 11.872 1.00 15.96 108 SER A O 1
ATOM 723 N N . TYR A 1 95 ? 38.331 17.405 9.665 1.00 14.11 109 TYR A N 1
ATOM 724 C CA . TYR A 1 95 ? 37.387 16.368 9.342 1.00 14.13 109 TYR A CA 1
ATOM 725 C C . TYR A 1 95 ? 37.750 15.759 7.992 1.00 14.26 109 TYR A C 1
ATOM 726 O O . TYR A 1 95 ? 37.785 16.462 6.988 1.00 13.75 109 TYR A O 1
ATOM 735 N N . ASP A 1 96 ? 37.985 14.457 7.993 1.00 15.23 110 ASP A N 1
ATOM 736 C CA . ASP A 1 96 ? 38.314 13.685 6.791 1.00 15.70 110 ASP A CA 1
ATOM 737 C C . ASP A 1 96 ? 39.335 14.400 5.894 1.00 15.56 110 ASP A C 1
ATOM 738 O O . ASP A 1 96 ? 39.126 14.576 4.704 1.00 17.23 110 ASP A O 1
ATOM 743 N N . ARG A 1 97 ? 40.426 14.837 6.494 1.00 16.19 111 ARG A N 1
ATOM 744 C CA . ARG A 1 97 ? 41.562 15.409 5.771 1.00 18.05 111 ARG A CA 1
ATOM 745 C C . ARG A 1 97 ? 41.290 16.807 5.199 1.00 16.69 111 ARG A C 1
ATOM 746 O O . ARG A 1 97 ? 42.045 17.313 4.362 1.00 20.95 111 ARG A O 1
ATOM 762 N N . THR A 1 99 ? 39.699 20.995 6.320 1.00 15.86 113 THR A N 1
ATOM 763 C CA . THR A 1 99 ? 39.449 21.994 7.369 1.00 16.19 113 THR A CA 1
ATOM 764 C C . THR A 1 99 ? 38.155 22.693 7.035 1.00 14.36 113 THR A C 1
ATOM 765 O O . THR A 1 99 ? 38.000 23.241 5.944 1.00 14.65 113 THR A O 1
ATOM 769 N N . LEU A 1 100 ? 37.218 22.666 7.985 1.00 13.50 114 LEU A N 1
ATOM 770 C CA . LEU A 1 100 ? 35.907 23.301 7.820 1.00 12.01 114 LEU A CA 1
ATOM 771 C C . LEU A 1 100 ? 35.745 24.389 8.878 1.00 12.20 114 LEU A C 1
ATOM 772 O O . LEU A 1 100 ? 36.184 24.217 10.006 1.00 14.19 114 LEU A O 1
ATOM 777 N N . SER A 1 101 ? 35.094 25.469 8.494 1.00 12.65 115 SER A N 1
ATOM 778 C CA . SER A 1 101 ? 34.855 26.616 9.346 1.00 12.32 115 SER A CA 1
ATOM 779 C C . SER A 1 101 ? 33.399 26.728 9.746 1.00 12.15 115 SER A C 1
ATOM 780 O O . SER A 1 101 ? 32.497 26.391 8.977 1.00 12.25 115 SER A O 1
ATOM 783 N N . ARG A 1 102 ? 33.147 27.238 10.939 1.00 11.88 116 ARG A N 1
ATOM 784 C CA . ARG A 1 102 ? 31.778 27.453 11.382 1.00 12.17 116 ARG A CA 1
ATOM 785 C C . ARG A 1 102 ? 31.082 28.506 10.525 1.00 13.47 116 ARG A C 1
ATOM 786 O O . ARG A 1 102 ? 31.642 29.562 10.254 1.00 15.00 116 ARG A O 1
ATOM 794 N N . VAL A 1 103 ? 29.863 28.199 10.079 1.00 13.02 117 VAL A N 1
ATOM 795 C CA . VAL A 1 103 ? 29.054 29.108 9.258 1.00 13.95 117 VAL A CA 1
ATOM 796 C C . VAL A 1 103 ? 27.606 29.152 9.776 1.00 15.09 117 VAL A C 1
ATOM 797 O O . VAL A 1 103 ? 27.183 28.246 10.498 1.00 14.87 117 VAL A O 1
ATOM 801 N N . GLU A 1 104 ? 26.869 30.216 9.451 1.00 19.85 118 GLU A N 1
ATOM 802 C CA A GLU A 1 104 ? 25.486 30.371 9.924 0.50 21.94 118 GLU A CA 1
ATOM 803 C CA B GLU A 1 104 ? 25.491 30.369 9.920 0.50 22.39 118 GLU A CA 1
ATOM 804 C C . GLU A 1 104 ? 24.505 29.710 8.963 1.00 22.24 118 GLU A C 1
ATOM 805 O O . GLU A 1 104 ? 23.399 29.385 9.372 1.00 24.42 118 GLU A O 1
ATOM 816 N N . ARG A 1 105 ? 24.940 29.526 7.710 1.00 21.78 119 ARG A N 1
ATOM 817 C CA A ARG A 1 105 ? 24.082 28.946 6.684 0.50 21.61 119 ARG A CA 1
ATOM 818 C CA B ARG A 1 105 ? 24.115 29.058 6.569 0.50 22.86 119 ARG A CA 1
ATOM 819 C C . ARG A 1 105 ? 24.887 28.089 5.702 1.00 20.91 119 ARG A C 1
ATOM 820 O O . ARG A 1 105 ? 26.023 28.385 5.333 1.00 22.45 119 ARG A O 1
ATOM 835 N N . LEU A 1 106 ? 24.269 26.978 5.292 1.00 21.51 120 LEU A N 1
ATOM 836 C CA A LEU A 1 106 ? 24.984 26.155 4.301 0.50 19.40 120 LEU A CA 1
ATOM 837 C CA B LEU A 1 106 ? 24.777 26.017 4.352 0.50 19.84 120 LEU A CA 1
ATOM 838 C C . LEU A 1 106 ? 24.528 26.500 2.903 1.00 19.67 120 LEU A C 1
ATOM 839 O O . LEU A 1 106 ? 23.671 27.374 2.706 1.00 19.57 120 LEU A O 1
ATOM 848 N N . THR A 1 107 ? 25.170 25.877 1.914 1.00 19.02 121 THR A N 1
ATOM 849 C CA . THR A 1 107 ? 24.742 26.048 0.511 1.00 19.32 121 THR A CA 1
ATOM 850 C C . THR A 1 107 ? 23.306 25.582 0.359 1.00 16.58 121 THR A C 1
ATOM 851 O O . THR A 1 107 ? 22.847 24.735 1.115 1.00 15.86 121 THR A O 1
ATOM 855 N N . PRO A 1 108 ? 22.558 26.159 -0.596 1.00 16.92 122 PRO A N 1
ATOM 856 C CA . PRO A 1 108 ? 21.187 25.729 -0.771 1.00 15.99 122 PRO A CA 1
ATOM 857 C C . PRO A 1 108 ? 21.051 24.242 -1.042 1.00 16.08 122 PRO A C 1
ATOM 858 O O . PRO A 1 108 ? 20.094 23.623 -0.599 1.00 18.33 122 PRO A O 1
ATOM 862 N N . GLU A 1 109 ? 22.008 23.681 -1.764 1.00 18.47 123 GLU A N 1
ATOM 863 C CA A GLU A 1 109 ? 21.798 22.290 -2.090 0.50 17.53 123 GLU A CA 1
ATOM 864 C CA B GLU A 1 109 ? 22.126 22.240 -2.094 0.50 17.47 123 GLU A CA 1
ATOM 865 C C . GLU A 1 109 ? 22.070 21.394 -0.863 1.00 15.62 123 GLU A C 1
ATOM 866 O O . GLU A 1 109 ? 21.345 20.415 -0.755 1.00 17.50 123 GLU A O 1
ATOM 877 N N . CYS A 1 110 ? 22.952 21.774 0.055 1.00 15.77 124 CYS A N 1
ATOM 878 C CA A CYS A 1 110 ? 23.121 21.035 1.315 0.70 16.22 124 CYS A CA 1
ATOM 879 C CA B CYS A 1 110 ? 23.058 20.956 1.253 0.30 14.99 124 CYS A CA 1
ATOM 880 C C . CYS A 1 110 ? 21.872 21.199 2.178 1.00 14.81 124 CYS A C 1
ATOM 881 O O . CYS A 1 110 ? 21.383 20.245 2.753 1.00 16.22 124 CYS A O 1
ATOM 886 N N . GLU A 1 111 ? 21.373 22.431 2.255 1.00 14.60 125 GLU A N 1
ATOM 887 C CA A GLU A 1 111 ? 20.142 22.701 3.029 0.70 15.36 125 GLU A CA 1
ATOM 888 C CA B GLU A 1 111 ? 20.168 22.728 3.049 0.30 14.03 125 GLU A CA 1
ATOM 889 C C . GLU A 1 111 ? 18.985 21.845 2.551 1.00 14.30 125 GLU A C 1
ATOM 890 O O . GLU A 1 111 ? 18.249 21.227 3.359 1.00 15.56 125 GLU A O 1
ATOM 901 N N . LYS A 1 112 ? 18.795 21.785 1.221 1.00 14.55 126 LYS A N 1
ATOM 902 C CA A LYS A 1 112 ? 17.693 21.020 0.632 0.50 16.13 126 LYS A CA 1
ATOM 903 C CA B LYS A 1 112 ? 17.691 21.020 0.644 0.50 16.10 126 LYS A CA 1
ATOM 904 C C . LYS A 1 112 ? 17.849 19.520 0.866 1.00 15.11 126 LYS A C 1
ATOM 905 O O . LYS A 1 112 ? 16.903 18.843 1.228 1.00 16.41 126 LYS A O 1
ATOM 916 N N . ALA A 1 113 ? 19.064 19.027 0.668 1.00 15.06 127 ALA A N 1
ATOM 917 C CA . ALA A 1 113 ? 19.334 17.598 0.850 1.00 14.65 127 ALA A CA 1
ATOM 918 C C . ALA A 1 113 ? 19.105 17.194 2.314 1.00 13.15 127 ALA A C 1
ATOM 919 O O . ALA A 1 113 ? 18.528 16.153 2.591 1.00 14.41 127 ALA A O 1
ATOM 921 N N . TRP A 1 114 ? 19.513 18.058 3.236 1.00 13.10 128 TRP A N 1
ATOM 922 C CA . TRP A 1 114 ? 19.323 17.812 4.672 1.00 12.19 128 TRP A CA 1
ATOM 923 C C . TRP A 1 114 ? 17.845 17.771 5.028 1.00 11.67 128 TRP A C 1
ATOM 924 O O . TRP A 1 114 ? 17.385 16.844 5.713 1.00 14.12 128 TRP A O 1
ATOM 935 N N . ALA A 1 115 ? 17.082 18.746 4.541 1.00 13.15 129 ALA A N 1
ATOM 936 C CA . ALA A 1 115 ? 15.657 18.792 4.866 1.00 14.60 129 ALA A CA 1
ATOM 937 C C . ALA A 1 115 ? 14.960 17.525 4.354 1.00 15.11 129 ALA A C 1
ATOM 938 O O . ALA A 1 115 ? 14.117 16.944 5.025 1.00 15.90 129 ALA A O 1
ATOM 940 N N . LYS A 1 116 ? 15.369 17.069 3.177 1.00 15.02 130 LYS A N 1
ATOM 941 C CA A LYS A 1 116 ? 14.808 15.887 2.518 0.50 16.93 130 LYS A CA 1
ATOM 942 C CA B LYS A 1 116 ? 14.734 15.897 2.578 0.50 17.08 130 LYS A CA 1
ATOM 943 C C . LYS A 1 116 ? 15.100 14.613 3.318 1.00 16.95 130 LYS A C 1
ATOM 944 O O . LYS A 1 116 ? 14.235 13.789 3.563 1.00 17.88 130 LYS A O 1
ATOM 955 N N . ALA A 1 117 ? 16.350 14.491 3.748 1.00 16.71 131 ALA A N 1
ATOM 956 C CA . ALA A 1 117 ? 16.765 13.337 4.527 1.00 17.91 131 ALA A CA 1
ATOM 957 C C . ALA A 1 117 ? 15.998 13.314 5.845 1.00 16.03 131 ALA A C 1
ATOM 958 O O . ALA A 1 117 ? 15.445 12.279 6.285 1.00 19.64 131 ALA A O 1
ATOM 960 N N . ARG A 1 118 ? 15.981 14.452 6.510 1.00 15.63 132 ARG A N 1
ATOM 961 C CA . ARG A 1 118 ? 15.324 14.570 7.809 1.00 18.04 132 ARG A CA 1
ATOM 962 C C . ARG A 1 118 ? 13.826 14.262 7.778 1.00 18.23 132 ARG A C 1
ATOM 963 O O . ARG A 1 118 ? 13.274 13.809 8.786 1.00 18.78 132 ARG A O 1
ATOM 971 N N . ALA A 1 119 ? 13.198 14.463 6.628 1.00 20.00 133 ALA A N 1
ATOM 972 C CA . ALA A 1 119 ? 11.749 14.283 6.504 1.00 18.78 133 ALA A CA 1
ATOM 973 C C . ALA A 1 119 ? 11.318 12.840 6.710 1.00 16.91 133 ALA A C 1
ATOM 974 O O . ALA A 1 119 ? 10.169 12.609 7.057 1.00 19.17 133 ALA A O 1
ATOM 976 N N . THR A 1 120 ? 12.217 11.883 6.477 1.00 14.79 134 THR A N 1
ATOM 977 C CA . THR A 1 120 ? 11.929 10.472 6.693 1.00 12.73 134 THR A CA 1
ATOM 978 C C . THR A 1 120 ? 12.309 10.006 8.101 1.00 13.95 134 THR A C 1
ATOM 979 O O . THR A 1 120 ? 11.966 8.890 8.465 1.00 15.22 134 THR A O 1
ATOM 983 N N . GLY A 1 121 ? 13.031 10.829 8.851 1.00 14.59 135 GLY A N 1
ATOM 984 C CA . GLY A 1 121 ? 13.433 10.476 10.205 1.00 16.86 135 GLY A CA 1
ATOM 985 C C . GLY A 1 121 ? 12.354 10.862 11.172 1.00 17.99 135 GLY A C 1
ATOM 986 O O . GLY A 1 121 ? 11.275 11.267 10.767 1.00 18.62 135 GLY A O 1
ATOM 987 N N . PRO A 1 122 ? 12.636 10.741 12.476 1.00 20.82 136 PRO A N 1
ATOM 988 C CA . PRO A 1 122 ? 11.652 11.068 13.510 1.00 25.69 136 PRO A CA 1
ATOM 989 C C . PRO A 1 122 ? 11.389 12.559 13.640 1.00 31.89 136 PRO A C 1
ATOM 990 O O . PRO A 1 122 ? 12.199 13.373 13.197 1.00 31.71 136 PRO A O 1
ATOM 994 N N . VAL A 1 123 ? 10.261 12.907 14.258 1.00 38.05 137 VAL A N 1
ATOM 995 C CA . VAL A 1 123 ? 9.908 14.320 14.502 1.00 43.46 137 VAL A CA 1
ATOM 996 C C . VAL A 1 123 ? 10.809 14.952 15.585 1.00 44.77 137 VAL A C 1
ATOM 99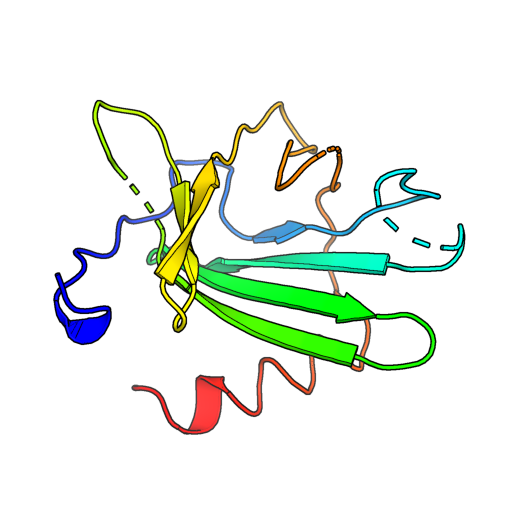7 O O . VAL A 1 123 ? 11.438 14.244 16.382 1.00 46.01 137 VAL A O 1
#

CATH classification: 2.40.128.500

InterPro domains:
  IPR025596 Lipocalin LPS transport optimiser YedD [NF007705] (2-135)
  IPR025596 Lipocalin LPS transport optimiser YedD [PF13987] (20-128)
  IPR038624 YedD-like superfamily [G3DSA:2.40.128.500] (15-144)

Secondary structure (DSSP, 8-state):
--GGG--PPPPPTTT-EEEE--S-----TT-EEEEEE-TTSEEEEEEESSSEEEEEEE--BTTB-EEEETT--EEEEEEETTEEEE---EEEESS--HHHHHHHHHHHTTS--

Solvent-accessible surface area: 7212 Å² total

B-factor: mean 21.11, std 9.38, range [9.32, 64.57]